Protein AF-A0A4Q4Z987-F1 (afdb_monomer_lite)

Organism: NCBI:txid2497878

Structure (mmCIF, N/CA/C/O backbone):
data_AF-A0A4Q4Z987-F1
#
_entry.id   AF-A0A4Q4Z987-F1
#
loop_
_atom_site.group_PDB
_atom_site.id
_atom_site.type_symbol
_atom_site.label_atom_id
_atom_site.label_alt_id
_atom_site.label_comp_id
_atom_site.label_asym_id
_atom_site.label_entity_id
_atom_site.label_seq_id
_atom_site.pdbx_PDB_ins_code
_atom_site.Cartn_x
_atom_site.Cartn_y
_atom_site.Cartn_z
_atom_site.occupancy
_atom_site.B_iso_or_equiv
_atom_site.auth_seq_id
_atom_site.auth_comp_id
_atom_site.auth_asym_id
_atom_site.auth_atom_id
_atom_site.pdbx_PDB_model_num
ATOM 1 N N . MET A 1 1 ? -6.700 0.910 28.499 1.00 35.59 1 MET A N 1
ATOM 2 C CA . MET A 1 1 ? -6.555 2.108 27.651 1.00 35.59 1 MET A CA 1
ATOM 3 C C . MET A 1 1 ? -7.398 1.848 26.423 1.00 35.59 1 MET A C 1
ATOM 5 O O . MET A 1 1 ? -7.071 0.940 25.676 1.00 35.59 1 MET A O 1
ATOM 9 N N . ASP A 1 2 ? -8.542 2.516 26.329 1.00 41.78 2 ASP A N 1
ATOM 10 C CA . ASP A 1 2 ? -9.523 2.325 25.258 1.00 41.78 2 ASP A CA 1
ATOM 11 C C . ASP A 1 2 ? -9.190 3.341 24.159 1.00 41.78 2 ASP A C 1
ATOM 13 O O . ASP A 1 2 ? -9.422 4.538 24.320 1.00 41.78 2 ASP A O 1
ATOM 17 N N . GLN A 1 3 ? -8.491 2.893 23.115 1.00 49.78 3 GLN A N 1
ATOM 18 C CA . GLN A 1 3 ? -8.157 3.736 21.967 1.00 49.78 3 GLN A CA 1
ATOM 19 C C . GLN A 1 3 ? -9.444 3.933 21.154 1.00 49.78 3 GLN A C 1
ATOM 21 O O . GLN A 1 3 ? -10.105 2.932 20.854 1.00 49.78 3 GLN A O 1
ATOM 26 N N . PRO A 1 4 ? -9.840 5.171 20.801 1.00 49.34 4 PRO A N 1
ATOM 27 C CA . PRO A 1 4 ? -11.039 5.392 20.004 1.00 49.34 4 PRO A CA 1
ATOM 28 C C . PRO A 1 4 ? -10.982 4.552 18.726 1.00 49.34 4 PRO A C 1
ATOM 30 O O . PRO A 1 4 ? -10.024 4.614 17.951 1.00 49.34 4 PRO A O 1
ATOM 33 N N . ARG A 1 5 ? -12.020 3.731 18.526 1.00 57.09 5 ARG A N 1
ATOM 34 C CA . ARG A 1 5 ? -12.197 2.943 17.303 1.00 57.09 5 ARG A CA 1
ATOM 35 C C . ARG A 1 5 ? -12.131 3.901 16.112 1.00 57.09 5 ARG A C 1
ATOM 37 O O . ARG A 1 5 ? -12.940 4.821 16.033 1.00 57.09 5 ARG A O 1
ATOM 44 N N . GLY A 1 6 ? -11.161 3.692 15.225 1.00 64.19 6 GLY A N 1
ATOM 45 C CA . GLY A 1 6 ? -11.032 4.468 13.991 1.00 64.19 6 GLY A CA 1
ATOM 46 C C . GLY A 1 6 ? -9.925 5.527 13.971 1.00 64.19 6 GLY A C 1
ATOM 47 O O . GLY A 1 6 ? -9.789 6.200 12.954 1.00 64.19 6 GLY A O 1
ATOM 48 N N . GLU A 1 7 ? -9.110 5.687 15.021 1.00 82.50 7 GLU A N 1
ATOM 49 C CA . GLU A 1 7 ? -7.979 6.628 14.976 1.00 82.50 7 GLU A CA 1
ATOM 50 C C . GLU A 1 7 ? -6.653 5.938 14.613 1.00 82.50 7 GLU A C 1
ATOM 52 O O . GLU A 1 7 ? -6.272 4.921 15.195 1.00 82.50 7 GLU A O 1
ATOM 57 N N . ILE A 1 8 ? -5.939 6.497 13.630 1.00 89.50 8 ILE A N 1
ATOM 58 C CA . ILE A 1 8 ? -4.617 6.015 13.212 1.00 89.50 8 ILE A CA 1
ATOM 59 C C . ILE A 1 8 ? -3.571 6.602 14.176 1.00 89.50 8 ILE A C 1
ATOM 61 O O . ILE A 1 8 ? -3.519 7.825 14.311 1.00 89.50 8 ILE A O 1
ATOM 65 N N . PRO A 1 9 ? -2.705 5.787 14.809 1.00 92.19 9 PRO A N 1
ATOM 66 C CA . PRO A 1 9 ? -1.641 6.296 15.675 1.00 92.19 9 PRO A CA 1
ATOM 67 C C . PRO A 1 9 ? -0.711 7.298 14.966 1.00 92.19 9 PRO A C 1
ATOM 69 O O . PRO A 1 9 ? -0.409 7.153 13.780 1.00 92.19 9 PRO A O 1
ATOM 72 N N . LEU A 1 10 ? -0.217 8.310 15.688 1.00 92.00 10 LEU A N 1
ATOM 73 C CA . LEU A 1 10 ? 0.596 9.387 15.100 1.00 92.00 10 LEU A CA 1
ATOM 74 C C . LEU A 1 10 ? 1.916 8.892 14.490 1.00 92.00 10 LEU A C 1
ATOM 76 O O . LEU A 1 10 ? 2.336 9.381 13.442 1.00 92.00 10 LEU A O 1
ATOM 80 N N . ASP A 1 11 ? 2.563 7.906 15.109 1.00 93.50 11 ASP A N 1
ATOM 81 C CA . ASP A 1 11 ? 3.784 7.278 14.591 1.00 93.50 11 ASP A CA 1
ATOM 82 C C . ASP A 1 11 ? 3.520 6.535 13.269 1.00 93.50 11 ASP A C 1
ATOM 84 O O . ASP A 1 11 ? 4.326 6.576 12.335 1.00 93.50 11 ASP A O 1
ATOM 88 N N . VAL A 1 12 ? 2.346 5.911 13.156 1.00 95.25 12 VAL A N 1
ATOM 89 C CA . VAL A 1 12 ? 1.878 5.256 11.935 1.00 95.25 12 VAL A CA 1
ATOM 90 C C . VAL A 1 12 ? 1.591 6.290 10.849 1.00 95.25 12 VAL A C 1
ATOM 92 O O . VAL A 1 12 ? 2.023 6.104 9.712 1.00 95.25 12 VAL A O 1
ATOM 95 N N . MET A 1 13 ? 0.929 7.400 11.187 1.00 94.75 13 MET A N 1
ATOM 96 C CA . MET A 1 13 ? 0.704 8.501 10.246 1.00 94.75 13 MET A CA 1
ATOM 97 C C . MET A 1 13 ? 2.023 9.081 9.727 1.00 94.75 13 MET A C 1
ATOM 99 O O . MET A 1 13 ? 2.164 9.288 8.525 1.00 94.75 13 MET A O 1
ATOM 103 N N . ALA A 1 14 ? 3.012 9.288 10.601 1.00 96.12 14 ALA A N 1
ATOM 104 C CA . ALA A 1 14 ? 4.331 9.770 10.197 1.00 96.12 14 ALA A CA 1
ATOM 105 C C . ALA A 1 14 ? 5.008 8.811 9.204 1.00 96.12 14 ALA A C 1
ATOM 107 O O . ALA A 1 14 ? 5.587 9.249 8.208 1.00 96.12 14 ALA A O 1
ATOM 108 N N . ARG A 1 15 ? 4.884 7.498 9.428 1.00 96.19 15 ARG A N 1
ATOM 109 C CA . ARG A 1 15 ? 5.400 6.474 8.513 1.00 96.19 15 ARG A CA 1
ATOM 110 C C . ARG A 1 15 ? 4.693 6.492 7.157 1.00 96.19 15 ARG A C 1
ATOM 112 O O . ARG A 1 15 ? 5.363 6.411 6.131 1.00 96.19 15 ARG A O 1
ATOM 119 N N . PHE A 1 16 ? 3.370 6.635 7.142 1.00 97.25 16 PHE A N 1
ATOM 120 C CA . PHE A 1 16 ? 2.596 6.767 5.906 1.00 97.25 16 PHE A CA 1
ATOM 121 C C . PHE A 1 16 ? 3.016 8.000 5.106 1.00 97.25 16 PHE A C 1
ATOM 123 O O . PHE A 1 16 ? 3.330 7.879 3.925 1.00 97.25 16 PHE A O 1
ATOM 130 N N . THR A 1 17 ? 3.133 9.157 5.759 1.00 96.19 17 THR A N 1
ATOM 131 C CA . THR A 1 17 ? 3.625 10.388 5.127 1.00 96.19 17 THR A CA 1
ATOM 132 C C . THR A 1 17 ? 5.032 10.207 4.562 1.00 96.19 17 THR A C 1
ATOM 134 O O . THR A 1 17 ? 5.310 10.643 3.448 1.00 96.19 17 THR A O 1
ATOM 137 N N . ALA A 1 18 ? 5.925 9.530 5.288 1.00 97.50 18 ALA A N 1
ATOM 138 C CA . ALA A 1 18 ? 7.277 9.259 4.809 1.00 97.50 18 ALA A CA 1
ATOM 139 C C . ALA A 1 18 ? 7.293 8.326 3.586 1.00 97.50 18 ALA A C 1
ATOM 141 O O . ALA A 1 18 ? 8.109 8.521 2.689 1.00 97.50 18 ALA A O 1
ATOM 142 N N . ALA A 1 19 ? 6.408 7.329 3.531 1.00 97.12 19 ALA A N 1
ATOM 143 C CA . ALA A 1 19 ? 6.264 6.458 2.368 1.00 97.12 19 ALA A CA 1
ATOM 144 C C . ALA A 1 19 ? 5.750 7.235 1.146 1.00 97.12 19 ALA A C 1
ATOM 146 O O . ALA A 1 19 ? 6.346 7.171 0.072 1.00 97.12 19 ALA A O 1
ATOM 147 N N . GLU A 1 20 ? 4.705 8.041 1.326 1.00 95.56 20 GLU A N 1
ATOM 148 C CA . GLU A 1 20 ? 4.145 8.905 0.283 1.00 95.56 20 GLU A CA 1
ATOM 149 C C . GLU A 1 20 ? 5.177 9.918 -0.241 1.00 95.56 20 GLU A C 1
ATOM 151 O O . GLU A 1 20 ? 5.332 10.079 -1.451 1.00 95.56 20 GLU A O 1
ATOM 156 N N . ALA A 1 21 ? 5.972 10.515 0.653 1.00 95.88 21 ALA A N 1
ATOM 157 C CA . ALA A 1 21 ? 7.055 11.430 0.298 1.00 95.88 21 ALA A CA 1
ATOM 158 C C . ALA A 1 21 ? 8.184 10.771 -0.514 1.00 95.88 21 ALA A C 1
ATOM 160 O O . ALA A 1 21 ? 8.909 11.476 -1.212 1.00 95.88 21 ALA A O 1
ATOM 161 N N . ARG A 1 22 ? 8.341 9.441 -0.457 1.00 95.12 22 ARG A N 1
ATOM 162 C CA . ARG A 1 22 ? 9.266 8.708 -1.340 1.00 95.12 22 ARG A CA 1
ATOM 163 C C . ARG A 1 22 ? 8.647 8.430 -2.706 1.00 95.12 22 ARG A C 1
ATOM 165 O O . ARG A 1 22 ? 9.355 8.496 -3.704 1.00 95.12 22 ARG A O 1
ATOM 172 N N . LEU A 1 23 ? 7.351 8.117 -2.753 1.00 93.44 23 LEU A N 1
ATOM 173 C CA . LEU A 1 23 ? 6.675 7.719 -3.989 1.00 93.44 23 LEU A CA 1
ATOM 174 C C . LEU A 1 23 ? 6.305 8.916 -4.868 1.00 93.44 23 LEU A C 1
ATOM 176 O O . LEU A 1 23 ? 6.573 8.891 -6.064 1.00 93.44 23 LEU A O 1
ATOM 180 N N . TYR A 1 24 ? 5.714 9.975 -4.313 1.00 93.31 24 TYR A N 1
ATOM 181 C CA . TYR A 1 24 ? 5.185 11.075 -5.127 1.00 93.31 24 TYR A CA 1
ATOM 182 C C . TYR A 1 24 ? 6.235 11.805 -5.974 1.00 93.31 24 TYR A C 1
ATOM 184 O O . TYR A 1 24 ? 5.935 12.080 -7.134 1.00 93.31 24 TYR A O 1
ATOM 192 N N . PRO A 1 25 ? 7.470 12.066 -5.505 1.00 94.50 25 PRO A N 1
ATOM 193 C CA . PRO A 1 25 ? 8.492 12.682 -6.352 1.00 94.50 25 PRO A CA 1
ATOM 194 C C . PRO A 1 25 ? 8.879 11.838 -7.573 1.00 94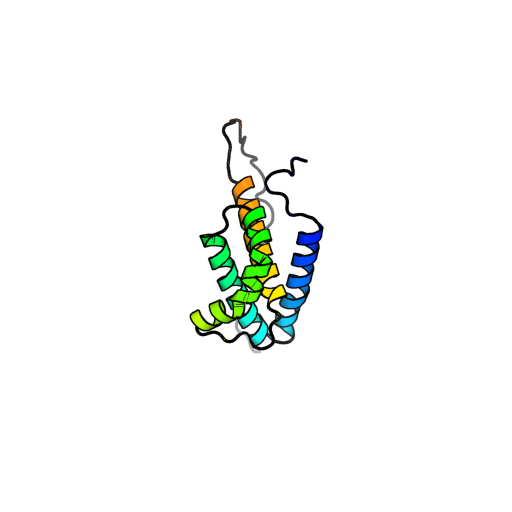.50 25 PRO A C 1
ATOM 196 O O . PRO A 1 25 ? 9.342 12.392 -8.573 1.00 94.50 25 PRO A O 1
ATOM 199 N N . MET A 1 26 ? 8.664 10.514 -7.533 1.00 94.31 26 MET A N 1
ATOM 200 C CA . MET A 1 26 ? 8.969 9.638 -8.667 1.00 94.31 26 MET A CA 1
ATOM 201 C C . MET A 1 26 ? 8.163 10.016 -9.907 1.00 94.31 26 MET A C 1
ATOM 203 O O . MET A 1 26 ? 8.665 9.840 -11.006 1.00 94.31 26 MET A O 1
ATOM 207 N N . VAL A 1 27 ? 6.978 10.620 -9.768 1.00 94.94 27 VAL A N 1
ATOM 208 C CA . VAL A 1 27 ? 6.189 11.071 -10.927 1.00 94.94 27 VAL A CA 1
ATOM 209 C C . VAL A 1 27 ? 6.978 12.002 -11.857 1.00 94.94 27 VAL A C 1
ATOM 211 O O . VAL A 1 27 ? 6.748 11.996 -13.062 1.00 94.94 27 VAL A O 1
ATOM 214 N N . MET A 1 28 ? 7.922 12.775 -11.308 1.00 96.06 28 MET A N 1
ATOM 215 C CA . MET A 1 28 ? 8.752 13.714 -12.067 1.00 96.06 28 MET A CA 1
ATOM 216 C C . MET A 1 28 ? 10.108 13.124 -12.469 1.00 96.06 28 MET A C 1
ATOM 218 O O . MET A 1 28 ? 10.653 13.512 -13.497 1.00 96.06 28 MET A O 1
ATOM 222 N N . MET A 1 29 ? 10.664 12.219 -11.657 1.00 95.12 29 MET A N 1
ATOM 223 C CA . MET A 1 29 ? 12.033 11.707 -11.827 1.00 95.12 29 MET A CA 1
ATOM 224 C C . MET A 1 29 ? 12.096 10.354 -12.543 1.00 95.12 29 MET A C 1
ATOM 226 O O . MET A 1 29 ? 13.045 10.087 -13.273 1.00 95.12 29 MET A O 1
ATOM 230 N N . ASP A 1 30 ? 11.096 9.506 -12.320 1.00 94.75 30 ASP A N 1
ATOM 231 C CA . ASP A 1 30 ? 10.953 8.170 -12.895 1.00 94.75 30 ASP A CA 1
ATOM 232 C C . ASP A 1 30 ? 9.455 7.818 -13.035 1.00 94.75 30 ASP A C 1
ATOM 234 O O . ASP A 1 30 ? 8.884 7.105 -12.198 1.00 94.75 30 ASP A O 1
ATOM 238 N N . PRO A 1 31 ? 8.780 8.329 -14.082 1.00 94.38 31 PRO A N 1
ATOM 239 C CA . PRO A 1 31 ? 7.347 8.109 -14.274 1.00 94.38 31 PRO A CA 1
ATOM 240 C C . PRO A 1 31 ? 6.978 6.630 -14.448 1.00 94.38 31 PRO A C 1
ATOM 242 O O . PRO A 1 31 ? 5.891 6.214 -14.046 1.00 94.38 31 PRO A O 1
ATOM 245 N N . VAL A 1 32 ? 7.878 5.825 -15.024 1.00 94.69 32 VAL A N 1
ATOM 246 C CA . VAL A 1 32 ? 7.662 4.385 -15.233 1.00 94.69 32 VAL A CA 1
ATOM 247 C C . VAL A 1 32 ? 7.739 3.645 -13.899 1.00 94.69 32 VAL A C 1
ATOM 249 O O . VAL A 1 32 ? 6.847 2.854 -13.584 1.00 94.69 32 VAL A O 1
ATOM 252 N N . GLY A 1 33 ? 8.745 3.944 -13.074 1.00 94.69 33 GLY A N 1
ATOM 253 C CA . GLY A 1 33 ? 8.836 3.424 -11.713 1.00 94.69 33 GLY A CA 1
ATOM 254 C C . GLY A 1 33 ? 7.662 3.867 -10.842 1.00 94.69 33 GLY A C 1
ATOM 255 O O . GLY A 1 33 ? 7.135 3.062 -10.075 1.00 94.69 33 GLY A O 1
ATOM 256 N N . TYR A 1 34 ? 7.189 5.108 -10.994 1.00 96.25 34 TYR A N 1
ATOM 257 C CA . TYR A 1 34 ? 5.988 5.585 -10.306 1.00 96.25 34 TYR A CA 1
ATOM 258 C C . TYR A 1 34 ? 4.737 4.808 -10.730 1.00 96.25 34 TYR A C 1
ATOM 260 O O . TYR A 1 34 ? 3.960 4.369 -9.879 1.00 96.25 34 TYR A O 1
ATOM 268 N N . GLN A 1 35 ? 4.553 4.570 -12.031 1.00 96.44 35 GLN A N 1
ATOM 269 C CA . GLN A 1 35 ? 3.449 3.752 -12.525 1.00 96.44 35 GLN A CA 1
ATOM 270 C C . GLN A 1 35 ? 3.505 2.341 -11.926 1.00 96.44 35 GLN A C 1
ATOM 272 O O . GLN A 1 35 ? 2.503 1.871 -11.388 1.00 96.44 35 GLN A O 1
ATOM 277 N N . LEU A 1 36 ? 4.672 1.693 -11.925 1.00 96.69 36 LEU A N 1
ATOM 278 C CA . LEU A 1 36 ? 4.845 0.387 -11.287 1.00 96.69 36 LEU A CA 1
ATOM 279 C C . LEU A 1 36 ? 4.508 0.438 -9.787 1.00 96.69 36 LEU A C 1
ATOM 281 O O . LEU A 1 36 ? 3.757 -0.406 -9.296 1.00 96.69 36 LEU A O 1
ATOM 285 N N . ALA A 1 37 ? 5.001 1.447 -9.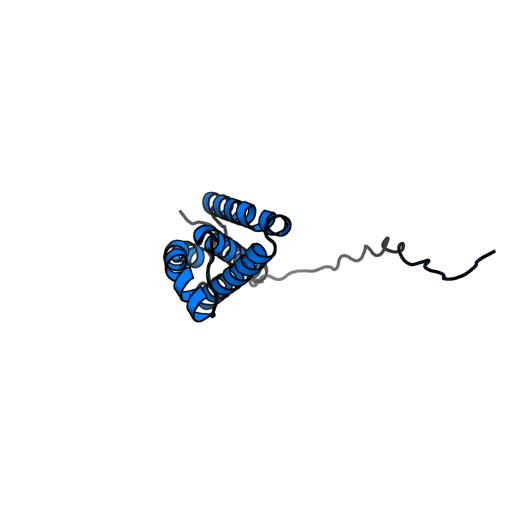067 1.00 96.94 37 ALA A N 1
ATOM 286 C CA . ALA A 1 37 ? 4.718 1.620 -7.648 1.00 96.94 37 ALA A CA 1
ATOM 287 C C . ALA A 1 37 ? 3.215 1.760 -7.377 1.00 96.94 37 ALA A C 1
ATOM 289 O O . ALA A 1 37 ? 2.699 1.113 -6.471 1.00 96.94 37 ALA A O 1
ATOM 290 N N . THR A 1 38 ? 2.488 2.541 -8.181 1.00 97.38 38 THR A N 1
ATOM 291 C CA . THR A 1 38 ? 1.032 2.699 -8.017 1.00 97.38 38 THR A CA 1
ATOM 292 C C . THR A 1 38 ? 0.266 1.401 -8.289 1.00 97.38 38 THR A C 1
ATOM 294 O O . THR A 1 38 ? -0.679 1.094 -7.561 1.00 97.38 38 THR A O 1
ATOM 297 N N . VAL A 1 39 ? 0.701 0.591 -9.262 1.00 97.81 39 VAL A N 1
ATOM 298 C CA . VAL A 1 39 ? 0.127 -0.742 -9.515 1.00 97.81 39 VAL A CA 1
ATOM 299 C C . VAL A 1 39 ? 0.354 -1.667 -8.316 1.00 97.81 39 VAL A C 1
ATOM 301 O O . VAL A 1 39 ? -0.593 -2.303 -7.850 1.00 97.81 39 VAL A O 1
ATOM 304 N N . LEU A 1 40 ? 1.570 -1.704 -7.765 1.00 98.06 40 LEU A N 1
ATOM 305 C CA . LEU A 1 40 ? 1.890 -2.515 -6.585 1.00 98.06 40 LEU A CA 1
ATOM 306 C C . LEU A 1 40 ? 1.131 -2.043 -5.335 1.00 98.06 40 LEU A C 1
ATOM 308 O O . LEU A 1 40 ? 0.606 -2.866 -4.586 1.00 98.06 40 LEU A O 1
ATOM 312 N N . VAL A 1 41 ? 0.996 -0.729 -5.131 1.00 98.25 41 VAL A N 1
ATOM 313 C CA . VAL A 1 41 ? 0.159 -0.160 -4.062 1.00 98.25 41 VAL A CA 1
ATOM 314 C C . VAL A 1 41 ? -1.292 -0.612 -4.227 1.00 98.25 41 VAL A C 1
ATOM 316 O O . VAL A 1 41 ? -1.910 -1.046 -3.256 1.00 98.25 41 VAL A O 1
ATOM 319 N N . GLY A 1 42 ? -1.832 -0.569 -5.448 1.00 98.00 42 GLY A N 1
ATOM 320 C CA . GLY A 1 42 ? -3.181 -1.048 -5.749 1.00 98.00 42 GLY A CA 1
ATOM 321 C C . GLY A 1 42 ? -3.362 -2.542 -5.468 1.00 98.00 42 GLY A C 1
ATOM 322 O O . GLY A 1 42 ? -4.376 -2.946 -4.896 1.00 98.00 42 GLY A O 1
ATOM 323 N N . LEU A 1 43 ? -2.362 -3.358 -5.806 1.00 98.12 43 LEU A N 1
ATOM 324 C CA . LEU A 1 43 ? -2.346 -4.794 -5.534 1.00 98.12 43 LEU A CA 1
ATOM 325 C C . LEU A 1 43 ? -2.402 -5.089 -4.028 1.00 98.12 43 LEU A C 1
ATOM 327 O O . LEU A 1 43 ? -3.271 -5.840 -3.579 1.00 98.12 43 LEU A O 1
ATOM 331 N N . VAL A 1 44 ? -1.530 -4.455 -3.239 1.00 98.31 44 VAL A N 1
ATOM 332 C CA . VAL A 1 44 ? -1.511 -4.615 -1.775 1.00 98.31 44 VAL A CA 1
ATOM 333 C C . VAL A 1 44 ? -2.787 -4.060 -1.148 1.00 98.31 44 VAL A C 1
ATOM 335 O O . VAL A 1 44 ? -3.355 -4.683 -0.254 1.00 98.31 44 VAL A O 1
ATOM 338 N N . ALA A 1 45 ? -3.295 -2.925 -1.630 1.00 98.19 45 ALA A N 1
ATOM 339 C CA . ALA A 1 45 ? -4.545 -2.358 -1.139 1.00 98.19 45 ALA A CA 1
ATOM 340 C C . ALA A 1 45 ? -5.728 -3.306 -1.380 1.00 98.19 45 ALA A C 1
ATOM 342 O O . ALA A 1 45 ? -6.569 -3.467 -0.501 1.00 98.19 45 ALA A O 1
ATOM 343 N N . ASN A 1 46 ? -5.782 -3.988 -2.527 1.00 97.94 46 ASN A N 1
ATOM 344 C CA . ASN A 1 46 ? -6.798 -5.008 -2.789 1.00 97.94 46 ASN A CA 1
ATOM 345 C C . ASN A 1 46 ? -6.685 -6.202 -1.833 1.00 97.94 46 ASN A C 1
ATOM 347 O O . ASN A 1 46 ? -7.704 -6.691 -1.347 1.00 97.94 46 ASN A O 1
ATOM 351 N N . GLU A 1 47 ? -5.468 -6.643 -1.521 1.00 97.00 47 GLU A N 1
ATOM 352 C CA . GLU A 1 47 ? -5.235 -7.688 -0.521 1.00 97.00 47 GLU A CA 1
ATOM 353 C C . GLU A 1 47 ? -5.693 -7.255 0.878 1.00 97.00 47 GLU A C 1
ATOM 355 O O . GLU A 1 47 ? -6.379 -8.008 1.573 1.00 97.00 47 GLU A O 1
ATOM 360 N N . LEU A 1 48 ? -5.399 -6.016 1.270 1.00 97.88 48 LEU A N 1
ATOM 361 C CA . LEU A 1 48 ? -5.874 -5.436 2.523 1.00 97.88 48 LEU A CA 1
ATOM 362 C C . LEU A 1 48 ? -7.402 -5.298 2.550 1.00 97.88 48 LEU A C 1
ATOM 364 O O . LEU A 1 48 ? -8.022 -5.618 3.557 1.00 97.88 48 LEU A O 1
ATOM 368 N N . ARG A 1 49 ? -8.048 -4.881 1.455 1.00 97.62 49 ARG A N 1
ATOM 369 C CA . ARG A 1 49 ? -9.518 -4.778 1.384 1.00 97.62 49 ARG A CA 1
ATOM 370 C C . ARG A 1 49 ? -10.211 -6.123 1.582 1.00 97.62 49 ARG A C 1
ATOM 372 O O . ARG A 1 49 ? -11.255 -6.162 2.222 1.00 97.62 49 ARG A O 1
ATOM 379 N N . ARG A 1 50 ? -9.640 -7.210 1.053 1.00 96.31 50 ARG A N 1
ATOM 380 C CA . ARG A 1 50 ? -10.204 -8.564 1.192 1.00 96.31 50 ARG A CA 1
ATOM 381 C C . ARG A 1 50 ? -10.117 -9.108 2.615 1.00 96.31 50 ARG A C 1
ATOM 383 O O . ARG A 1 50 ? -10.987 -9.871 3.014 1.00 96.31 50 ARG A O 1
ATOM 390 N N . ASN A 1 51 ? -9.083 -8.727 3.363 1.00 94.62 51 ASN A N 1
ATOM 391 C CA . ASN A 1 51 ? -8.712 -9.419 4.599 1.00 94.62 51 ASN A CA 1
ATOM 392 C C . ASN A 1 51 ? -8.719 -8.534 5.856 1.00 94.62 51 ASN A C 1
ATOM 394 O O . ASN A 1 51 ? -8.652 -9.060 6.961 1.00 94.62 51 ASN A O 1
ATOM 398 N N . CYS A 1 52 ? -8.780 -7.208 5.716 1.00 95.31 52 CYS A N 1
ATOM 399 C CA . CYS A 1 52 ? -8.702 -6.263 6.829 1.00 95.31 52 CYS A CA 1
ATOM 400 C C . CYS A 1 52 ? -9.972 -5.401 6.888 1.00 95.31 52 CYS A C 1
ATOM 402 O O . CYS A 1 52 ? -10.208 -4.531 6.035 1.00 95.31 52 CYS A O 1
ATOM 404 N N . MET A 1 53 ? -10.785 -5.647 7.919 1.00 93.38 53 MET A N 1
ATOM 405 C CA . MET A 1 53 ? -12.054 -4.947 8.160 1.00 93.38 53 MET A CA 1
ATOM 406 C C . MET A 1 53 ? -11.923 -3.762 9.126 1.00 93.38 53 MET A C 1
ATOM 408 O O . MET A 1 53 ? -12.854 -2.974 9.245 1.00 93.38 53 MET A O 1
ATOM 412 N N . ASP A 1 54 ? -10.769 -3.605 9.775 1.00 93.88 54 ASP A N 1
ATOM 413 C CA . ASP A 1 54 ? -10.476 -2.530 10.721 1.00 93.88 54 ASP A CA 1
ATOM 414 C C . ASP A 1 54 ? -9.007 -2.084 10.632 1.00 93.88 54 ASP A C 1
ATOM 416 O O .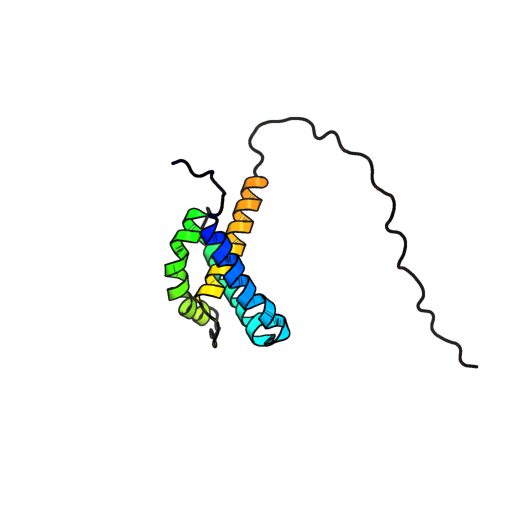 ASP A 1 54 ? -8.166 -2.748 10.016 1.00 93.88 54 ASP A O 1
ATOM 420 N N . ILE A 1 55 ? -8.715 -0.918 11.219 1.00 94.56 55 ILE A N 1
ATOM 421 C CA . ILE A 1 55 ? -7.390 -0.284 11.170 1.00 94.56 55 ILE A CA 1
ATOM 422 C C . ILE A 1 55 ? -6.346 -1.163 11.860 1.00 94.56 55 ILE A C 1
ATOM 424 O O . ILE A 1 55 ? -5.264 -1.347 11.314 1.00 94.56 55 ILE A O 1
ATOM 428 N N . THR A 1 56 ? -6.662 -1.737 13.021 1.00 94.69 56 THR A N 1
ATOM 429 C CA . THR A 1 56 ? -5.730 -2.576 13.787 1.00 94.69 56 THR A CA 1
ATOM 430 C C . THR A 1 56 ? -5.210 -3.735 12.940 1.00 94.69 56 THR A C 1
ATOM 432 O O . THR A 1 56 ? -3.999 -3.905 12.804 1.00 94.69 56 THR A O 1
ATOM 435 N N . THR A 1 57 ? -6.110 -4.442 12.258 1.00 95.31 57 THR A N 1
ATOM 436 C CA . THR A 1 57 ? -5.773 -5.560 11.371 1.00 95.31 57 THR A CA 1
ATOM 437 C C . THR A 1 57 ? -4.898 -5.114 10.195 1.00 95.31 57 THR A C 1
ATOM 439 O O . THR A 1 57 ? -3.999 -5.844 9.777 1.00 95.31 57 THR A O 1
ATOM 442 N N . VAL A 1 58 ? -5.104 -3.908 9.647 1.00 96.81 58 VAL A N 1
ATOM 443 C CA . VAL A 1 58 ? -4.211 -3.354 8.607 1.00 96.81 58 VAL A CA 1
ATOM 444 C C . VAL A 1 58 ? -2.791 -3.179 9.151 1.00 96.81 58 VAL A C 1
ATOM 446 O O . VAL A 1 58 ? -1.822 -3.557 8.490 1.00 96.81 58 VAL A O 1
ATOM 449 N N . LEU A 1 59 ? -2.653 -2.624 10.357 1.00 96.00 59 LEU A N 1
ATOM 450 C CA . LEU A 1 59 ? -1.349 -2.325 10.950 1.00 96.00 59 LEU A CA 1
ATOM 451 C C . LEU A 1 59 ? -0.574 -3.588 11.338 1.00 96.00 59 LEU A C 1
ATOM 453 O O . LEU A 1 59 ? 0.640 -3.645 11.127 1.00 96.00 59 LEU A O 1
ATOM 457 N N . GLU A 1 60 ? -1.262 -4.610 11.845 1.00 96.06 60 GLU A N 1
ATOM 458 C CA . GLU A 1 60 ? -0.658 -5.892 12.224 1.00 96.06 60 GLU A CA 1
ATOM 459 C C . GLU A 1 60 ? -0.101 -6.656 11.014 1.00 96.06 60 GLU A C 1
ATOM 461 O O . GLU A 1 60 ? 0.984 -7.242 11.088 1.00 96.06 60 GLU A O 1
ATOM 466 N N . ARG A 1 61 ? -0.775 -6.582 9.858 1.00 95.94 61 ARG A N 1
ATOM 467 C CA . ARG A 1 61 ? -0.342 -7.275 8.631 1.00 95.94 61 ARG A CA 1
ATOM 468 C C . ARG A 1 61 ? 0.852 -6.637 7.930 1.00 95.94 61 ARG A C 1
ATOM 470 O O . ARG A 1 61 ? 1.425 -7.252 7.032 1.00 95.94 61 ARG A O 1
ATOM 477 N N . ARG A 1 62 ? 1.286 -5.439 8.336 1.00 96.31 62 ARG A N 1
ATOM 478 C CA . ARG A 1 62 ? 2.373 -4.702 7.670 1.00 96.31 62 ARG A CA 1
ATOM 479 C C . ARG A 1 62 ? 3.621 -5.558 7.439 1.00 96.31 62 ARG A C 1
ATOM 481 O O . ARG A 1 62 ? 4.145 -5.593 6.330 1.00 96.31 62 ARG A O 1
ATOM 488 N N . ARG A 1 63 ? 4.133 -6.222 8.483 1.00 96.31 63 ARG A N 1
ATOM 489 C CA . ARG A 1 63 ? 5.393 -6.987 8.392 1.00 96.31 63 ARG A CA 1
ATOM 490 C C . ARG A 1 63 ? 5.255 -8.190 7.459 1.00 96.31 63 ARG A C 1
ATOM 492 O O . ARG A 1 63 ? 6.153 -8.430 6.659 1.00 96.31 63 ARG A O 1
ATOM 499 N N . GLU A 1 64 ? 4.137 -8.905 7.559 1.00 97.00 64 GLU A N 1
ATOM 500 C CA . GLU A 1 64 ? 3.806 -10.030 6.679 1.00 97.00 64 GLU A CA 1
ATOM 501 C C . GLU A 1 64 ? 3.769 -9.572 5.215 1.00 97.00 64 GLU A C 1
ATOM 503 O O . GLU A 1 64 ? 4.431 -10.159 4.363 1.00 97.00 64 GLU A O 1
ATOM 508 N N . LEU A 1 65 ? 3.058 -8.478 4.928 1.00 97.19 65 LEU A N 1
ATOM 509 C CA . LEU A 1 65 ? 2.890 -7.968 3.568 1.00 97.19 65 LEU A CA 1
ATOM 510 C C . LEU A 1 65 ? 4.193 -7.463 2.949 1.00 97.19 65 LEU A C 1
ATOM 512 O O . LEU A 1 65 ? 4.385 -7.644 1.754 1.00 97.19 65 LEU A O 1
ATOM 516 N N . ILE A 1 66 ? 5.109 -6.888 3.736 1.00 97.81 66 ILE A N 1
ATOM 517 C CA . ILE A 1 66 ? 6.445 -6.519 3.235 1.00 97.81 66 ILE A CA 1
ATOM 518 C C . ILE A 1 66 ? 7.193 -7.760 2.739 1.00 97.81 66 ILE A C 1
ATOM 520 O O . ILE A 1 66 ? 7.791 -7.719 1.667 1.00 97.81 66 ILE A O 1
ATOM 524 N N . GLY A 1 67 ? 7.139 -8.862 3.495 1.00 96.50 67 GLY A N 1
ATOM 525 C CA . GLY A 1 67 ? 7.781 -10.120 3.111 1.00 96.50 67 GLY A CA 1
ATOM 526 C C . GLY A 1 67 ? 7.115 -10.797 1.912 1.00 96.50 67 GLY A C 1
ATOM 527 O O . GLY A 1 67 ? 7.807 -11.357 1.070 1.00 96.50 67 GLY A O 1
ATOM 528 N N . ARG A 1 68 ? 5.784 -10.706 1.810 1.00 96.12 68 ARG A N 1
ATOM 529 C CA . ARG A 1 68 ? 4.990 -11.338 0.743 1.00 96.12 68 ARG A CA 1
ATOM 530 C C . ARG A 1 68 ? 4.880 -10.517 -0.536 1.00 96.12 68 ARG A C 1
ATOM 532 O O . ARG A 1 68 ? 4.443 -11.042 -1.554 1.00 96.12 68 ARG A O 1
ATOM 539 N N . LEU A 1 69 ? 5.239 -9.235 -0.514 1.00 96.56 69 LEU A N 1
ATOM 540 C CA . LEU A 1 69 ? 5.080 -8.357 -1.672 1.00 96.56 69 LEU A CA 1
ATOM 541 C C . LEU A 1 69 ? 5.763 -8.887 -2.952 1.00 96.56 69 LEU A C 1
ATOM 543 O O . LEU A 1 69 ? 5.126 -8.810 -4.002 1.00 96.56 69 LEU A O 1
ATOM 547 N N . PRO A 1 70 ? 6.986 -9.457 -2.917 1.00 95.62 70 PRO A N 1
ATOM 548 C CA . PRO A 1 70 ? 7.593 -10.047 -4.110 1.00 95.62 70 PRO A CA 1
ATOM 549 C C . PRO A 1 70 ? 6.773 -11.199 -4.705 1.00 95.62 70 PRO A C 1
ATOM 551 O O . PRO A 1 70 ? 6.656 -11.287 -5.923 1.00 95.62 70 PRO A O 1
ATOM 554 N N . GLU A 1 71 ? 6.174 -12.043 -3.861 1.00 95.50 71 GLU A N 1
ATOM 555 C CA . GLU A 1 71 ? 5.310 -13.151 -4.290 1.00 95.50 71 GLU A CA 1
ATOM 556 C C . GLU A 1 71 ? 4.006 -12.619 -4.889 1.00 95.50 71 GLU A C 1
ATOM 558 O O . GLU A 1 71 ? 3.645 -12.992 -5.998 1.00 95.50 71 GLU A O 1
ATOM 563 N N . LEU A 1 72 ? 3.356 -11.661 -4.216 1.00 95.44 72 LEU A N 1
ATOM 564 C CA . LEU A 1 72 ? 2.150 -11.007 -4.730 1.00 95.44 72 LEU A CA 1
ATOM 565 C C . LEU A 1 72 ? 2.403 -10.353 -6.095 1.00 95.44 72 LEU A C 1
ATOM 567 O O . LEU A 1 72 ? 1.574 -10.458 -6.998 1.00 95.44 72 LEU A O 1
ATOM 571 N N . ALA A 1 73 ? 3.543 -9.677 -6.252 1.00 96.12 73 ALA A N 1
ATOM 572 C CA . ALA A 1 73 ? 3.942 -9.079 -7.518 1.00 96.12 73 ALA A CA 1
ATOM 573 C C . ALA A 1 73 ? 4.144 -10.152 -8.599 1.00 96.12 73 ALA A C 1
ATOM 575 O O . ALA A 1 73 ? 3.593 -10.012 -9.689 1.00 96.12 73 ALA A O 1
ATOM 576 N N . ALA A 1 74 ? 4.865 -11.233 -8.287 1.00 96.38 74 ALA A N 1
ATOM 577 C CA . ALA A 1 74 ? 5.109 -12.332 -9.217 1.00 96.38 74 ALA A CA 1
ATOM 578 C C . ALA A 1 74 ? 3.806 -13.013 -9.669 1.00 96.38 74 ALA A C 1
ATOM 580 O O . ALA A 1 74 ? 3.621 -13.226 -10.867 1.00 96.38 74 ALA A O 1
ATOM 581 N N . ASP A 1 75 ? 2.874 -13.264 -8.746 1.00 95.94 75 ASP A N 1
ATOM 582 C CA . ASP A 1 75 ? 1.547 -13.823 -9.041 1.00 95.94 75 ASP A CA 1
ATOM 583 C C . ASP A 1 75 ? 0.731 -12.913 -9.977 1.00 95.94 75 ASP A C 1
ATOM 585 O O . ASP A 1 75 ? -0.072 -13.386 -10.782 1.00 95.94 75 ASP A O 1
ATOM 589 N N . ALA A 1 76 ? 0.957 -11.598 -9.906 1.00 94.56 76 ALA A N 1
ATOM 590 C CA . ALA A 1 76 ? 0.359 -10.604 -10.795 1.00 94.56 76 ALA A CA 1
ATOM 591 C C . ALA A 1 76 ? 1.146 -10.387 -12.107 1.00 94.56 76 ALA A C 1
ATOM 593 O O . ALA A 1 76 ? 0.785 -9.511 -12.894 1.00 94.56 76 ALA A O 1
ATOM 594 N N . GLY A 1 77 ? 2.220 -11.148 -12.352 1.00 96.12 77 GLY A N 1
ATOM 595 C CA . GLY A 1 77 ? 3.088 -10.992 -13.524 1.00 96.12 77 GLY A CA 1
ATOM 596 C C . GLY A 1 77 ? 3.958 -9.729 -13.493 1.00 96.12 77 GLY A C 1
ATOM 597 O O . GLY A 1 77 ? 4.354 -9.227 -14.544 1.00 96.12 77 GLY A O 1
ATOM 598 N N . LEU A 1 78 ? 4.231 -9.190 -12.303 1.00 95.12 78 LEU A N 1
ATOM 599 C CA . LEU A 1 78 ? 5.002 -7.969 -12.083 1.00 95.12 78 LEU A CA 1
ATOM 600 C C . LEU A 1 78 ? 6.365 -8.272 -11.461 1.00 95.12 78 LEU A C 1
ATOM 602 O O . LEU A 1 78 ? 6.519 -9.166 -10.631 1.00 95.12 78 LEU A O 1
ATOM 606 N N . THR A 1 79 ? 7.341 -7.432 -11.791 1.00 91.75 79 THR A N 1
ATOM 607 C CA . THR A 1 79 ? 8.657 -7.426 -11.147 1.00 91.75 79 THR A CA 1
ATOM 608 C C . THR A 1 79 ? 8.792 -6.162 -10.309 1.00 91.75 79 THR A C 1
ATOM 610 O O . THR A 1 79 ? 8.548 -5.067 -10.803 1.00 91.75 79 THR A O 1
ATOM 613 N N . MET A 1 80 ? 9.217 -6.304 -9.053 1.00 88.56 80 MET A N 1
ATOM 614 C CA . MET A 1 80 ? 9.355 -5.203 -8.084 1.00 88.56 80 MET A CA 1
ATOM 615 C C . M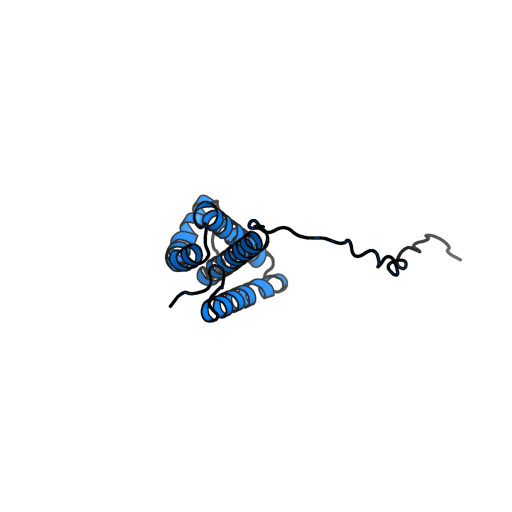ET A 1 80 ? 10.337 -4.093 -8.504 1.00 88.56 80 MET A C 1
ATOM 617 O O . MET A 1 80 ? 10.232 -2.960 -8.034 1.00 88.56 80 MET A O 1
ATOM 621 N N . GLY A 1 81 ? 11.309 -4.401 -9.368 1.00 86.25 81 GLY A N 1
ATOM 622 C CA . GLY A 1 81 ? 12.387 -3.473 -9.710 1.00 86.25 81 GLY A CA 1
ATOM 623 C C . GLY A 1 81 ? 13.196 -3.065 -8.472 1.00 86.25 81 GLY A C 1
ATOM 624 O O . GLY A 1 81 ? 13.444 -3.885 -7.591 1.00 86.25 81 GLY A O 1
ATOM 625 N N . ALA A 1 82 ? 13.593 -1.792 -8.398 1.00 87.25 82 ALA A N 1
ATOM 626 C CA . ALA A 1 82 ? 14.305 -1.216 -7.252 1.00 87.25 82 ALA A CA 1
ATOM 627 C C . ALA A 1 82 ? 13.366 -0.575 -6.207 1.00 87.25 82 ALA A C 1
ATOM 629 O O . ALA A 1 82 ? 13.815 0.211 -5.371 1.00 87.25 82 ALA A O 1
ATOM 630 N N . LEU A 1 83 ? 12.058 -0.858 -6.266 1.00 92.50 83 LEU A N 1
ATOM 631 C CA . LEU A 1 83 ? 11.088 -0.207 -5.393 1.00 92.50 83 LEU A CA 1
ATOM 632 C C . LEU A 1 83 ? 11.198 -0.709 -3.943 1.00 92.50 83 LEU A C 1
ATOM 634 O O . LEU A 1 83 ? 11.218 -1.920 -3.702 1.00 92.50 83 LEU A O 1
ATOM 638 N N . PRO A 1 84 ? 11.216 0.203 -2.957 1.00 93.81 84 PRO A N 1
ATOM 639 C CA . PRO A 1 84 ? 11.266 -0.168 -1.552 1.00 93.81 84 PRO A CA 1
ATOM 640 C C . PRO A 1 84 ? 9.926 -0.771 -1.098 1.00 93.81 84 PRO A C 1
ATOM 642 O O . PRO A 1 84 ? 8.891 -0.099 -1.089 1.00 93.81 84 PRO A O 1
ATOM 645 N N . ALA A 1 85 ? 9.950 -2.051 -0.711 1.00 95.88 85 ALA A N 1
ATOM 646 C CA . ALA A 1 85 ? 8.760 -2.813 -0.323 1.00 95.88 85 ALA A CA 1
ATOM 647 C C . ALA A 1 85 ? 8.003 -2.192 0.862 1.00 95.88 85 ALA A C 1
ATOM 649 O O . ALA A 1 85 ? 6.772 -2.191 0.885 1.00 95.88 85 ALA A O 1
ATOM 650 N N . ASP A 1 86 ? 8.731 -1.631 1.831 1.00 97.31 86 ASP A N 1
ATOM 651 C CA . ASP A 1 86 ? 8.154 -0.930 2.977 1.00 97.31 86 ASP A CA 1
ATOM 652 C C . ASP A 1 86 ? 7.321 0.276 2.536 1.00 97.31 86 ASP A C 1
ATOM 654 O O . ASP A 1 86 ? 6.198 0.429 3.006 1.00 97.31 86 ASP A O 1
ATOM 658 N N . ALA A 1 87 ? 7.814 1.081 1.589 1.00 97.06 87 ALA A N 1
ATOM 659 C CA . ALA A 1 87 ? 7.092 2.253 1.102 1.00 97.06 87 ALA A CA 1
ATOM 660 C C . ALA A 1 87 ? 5.806 1.875 0.353 1.00 97.06 87 ALA A C 1
ATOM 662 O O . ALA A 1 87 ? 4.775 2.516 0.543 1.00 97.06 87 ALA A O 1
ATOM 663 N N . VAL A 1 88 ? 5.841 0.813 -0.460 1.00 97.94 88 VAL A N 1
ATOM 664 C CA . VAL A 1 88 ? 4.651 0.306 -1.163 1.00 97.94 88 VAL A CA 1
ATOM 665 C C . VAL A 1 88 ? 3.595 -0.168 -0.162 1.00 97.94 88 VAL A C 1
ATOM 667 O O . VAL A 1 88 ? 2.430 0.225 -0.253 1.00 97.94 88 VAL A O 1
ATOM 670 N N . VAL A 1 89 ? 3.992 -0.980 0.821 1.00 98.31 89 VAL A N 1
ATOM 671 C CA . VAL A 1 89 ? 3.061 -1.514 1.826 1.00 98.31 89 VAL A CA 1
ATOM 672 C C . VAL A 1 89 ? 2.52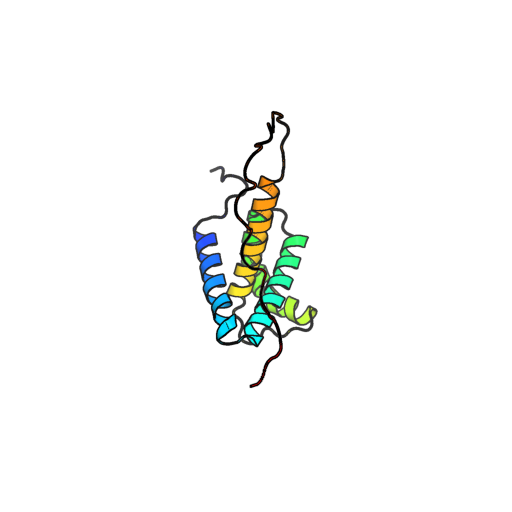9 -0.411 2.736 1.00 98.31 89 VAL A C 1
ATOM 674 O O . VAL A 1 89 ? 1.337 -0.408 3.044 1.00 98.31 89 VAL A O 1
ATOM 677 N N . ASP A 1 90 ? 3.363 0.543 3.147 1.00 98.44 90 ASP A N 1
ATOM 678 C CA . ASP A 1 90 ? 2.930 1.668 3.975 1.00 98.44 90 ASP A CA 1
ATOM 679 C C . ASP A 1 90 ? 1.972 2.595 3.212 1.00 98.44 90 ASP A C 1
ATOM 681 O O . ASP A 1 90 ? 0.950 2.984 3.772 1.00 98.44 90 ASP A O 1
ATOM 685 N N . ALA A 1 91 ? 2.209 2.876 1.926 1.00 98.31 91 ALA A N 1
ATOM 686 C CA . ALA A 1 91 ? 1.278 3.654 1.103 1.00 98.31 91 ALA A CA 1
ATOM 687 C C . ALA A 1 91 ? -0.066 2.930 0.885 1.00 98.31 91 ALA A C 1
ATOM 689 O O . ALA A 1 91 ? -1.132 3.544 0.977 1.00 98.31 91 ALA A O 1
ATOM 690 N N . ALA A 1 92 ? -0.042 1.613 0.660 1.00 98.44 92 ALA A N 1
ATOM 691 C CA . ALA A 1 92 ? -1.256 0.801 0.555 1.00 98.44 92 ALA A CA 1
ATOM 692 C C . ALA A 1 92 ? -2.028 0.732 1.883 1.00 98.44 92 ALA A C 1
ATOM 694 O O . ALA A 1 92 ? -3.257 0.828 1.903 1.00 98.44 92 ALA A O 1
ATOM 695 N N . SER A 1 93 ? -1.306 0.626 3.001 1.00 98.31 93 SER A N 1
ATOM 696 C CA . SER A 1 93 ? -1.880 0.667 4.348 1.00 98.31 93 SER A CA 1
ATOM 697 C C . SER A 1 93 ? -2.519 2.026 4.630 1.00 98.31 93 SER A C 1
ATOM 699 O O . SER A 1 93 ? -3.643 2.079 5.122 1.00 98.31 93 SER A O 1
ATOM 701 N N . ALA A 1 94 ? -1.860 3.123 4.245 1.00 97.81 94 ALA A N 1
ATOM 702 C CA . ALA A 1 94 ? -2.397 4.476 4.362 1.00 97.81 94 ALA A CA 1
ATOM 703 C C . ALA A 1 94 ? -3.708 4.636 3.584 1.00 97.81 94 ALA A C 1
ATOM 705 O O . ALA A 1 94 ? -4.692 5.151 4.122 1.00 97.81 94 ALA A O 1
ATOM 706 N N . LEU A 1 95 ? -3.742 4.148 2.338 1.00 97.62 95 LEU A N 1
ATOM 707 C CA . LEU A 1 95 ? -4.949 4.129 1.517 1.00 97.62 95 LEU A CA 1
ATOM 708 C C . LEU A 1 95 ? -6.078 3.362 2.215 1.00 97.62 95 LEU A C 1
ATOM 710 O O . LEU A 1 95 ? -7.167 3.911 2.385 1.00 97.62 95 LEU A O 1
ATOM 714 N N . ARG A 1 96 ? -5.816 2.135 2.682 1.00 97.75 96 ARG A N 1
ATOM 715 C CA . ARG A 1 96 ? -6.843 1.318 3.335 1.00 97.75 96 ARG A CA 1
ATOM 716 C C . ARG A 1 96 ? -7.341 1.934 4.643 1.00 97.75 96 ARG A C 1
ATOM 718 O O . ARG A 1 96 ? -8.545 1.949 4.883 1.00 97.75 96 ARG A O 1
ATOM 725 N N . CYS A 1 97 ? -6.452 2.470 5.476 1.00 96.38 97 CYS A N 1
ATOM 726 C CA . CYS A 1 97 ? -6.857 3.135 6.711 1.00 96.38 97 CYS A CA 1
ATOM 727 C C . CYS A 1 97 ? -7.745 4.355 6.425 1.00 96.38 97 CYS A C 1
ATOM 729 O O . CYS A 1 97 ? -8.758 4.530 7.096 1.00 96.38 97 CYS A O 1
ATOM 731 N N . ARG A 1 98 ? -7.436 5.162 5.397 1.00 95.31 98 ARG A N 1
ATOM 732 C CA . ARG A 1 98 ? -8.300 6.282 4.978 1.00 95.31 98 ARG A CA 1
ATOM 733 C C . ARG A 1 98 ? -9.686 5.813 4.531 1.00 95.31 98 ARG A C 1
ATOM 735 O O . ARG A 1 98 ? -10.674 6.438 4.901 1.00 95.31 98 ARG A O 1
ATOM 742 N N . GLU A 1 99 ? -9.777 4.710 3.789 1.00 95.62 99 GLU A N 1
ATOM 743 C CA . GLU A 1 99 ? -11.068 4.114 3.407 1.00 95.62 99 GLU A CA 1
ATOM 744 C C . GLU A 1 99 ? -11.900 3.704 4.624 1.00 95.62 99 GLU A C 1
ATOM 746 O O . GLU A 1 99 ? -13.091 3.998 4.673 1.00 95.62 99 GLU A O 1
ATOM 751 N N . LEU A 1 100 ? -11.273 3.054 5.608 1.00 94.56 100 LEU A N 1
ATOM 752 C CA . LEU A 1 100 ? -11.931 2.608 6.839 1.00 94.56 100 LEU A CA 1
ATOM 753 C C . LEU A 1 100 ? -12.429 3.793 7.675 1.00 94.56 100 LEU A C 1
ATOM 755 O O . LEU A 1 100 ? -13.590 3.814 8.075 1.00 94.56 100 LEU A O 1
ATOM 759 N N . VAL A 1 101 ? -11.598 4.827 7.847 1.00 91.94 101 VAL A N 1
ATOM 760 C CA . VAL A 1 101 ? -11.991 6.074 8.526 1.00 91.94 101 VAL A CA 1
ATOM 761 C C . VAL A 1 101 ? -13.177 6.737 7.821 1.00 91.94 101 VAL A C 1
ATOM 763 O O . VAL A 1 101 ? -14.092 7.234 8.476 1.00 91.94 101 VAL A O 1
ATOM 766 N N . CYS A 1 102 ? -13.183 6.765 6.486 1.00 90.31 102 CYS A N 1
ATOM 767 C CA . CYS A 1 102 ? -14.301 7.308 5.718 1.00 90.31 102 CYS A CA 1
ATOM 768 C C . CYS A 1 102 ? -15.570 6.456 5.862 1.00 90.31 102 CYS A C 1
ATOM 770 O O . CYS A 1 102 ? -16.651 7.017 6.016 1.00 90.31 102 CYS A O 1
ATOM 772 N N . ALA A 1 103 ? -15.456 5.127 5.851 1.00 87.31 103 ALA A N 1
ATOM 773 C CA . ALA A 1 103 ? -16.593 4.224 6.020 1.00 87.31 103 ALA A CA 1
ATOM 774 C C . ALA A 1 103 ? -17.241 4.360 7.408 1.00 87.31 103 ALA A C 1
ATOM 776 O O . ALA A 1 103 ? -18.468 4.413 7.503 1.00 87.31 103 ALA A O 1
ATOM 777 N N . ASP A 1 104 ? -16.438 4.504 8.466 1.00 81.12 104 ASP A N 1
ATOM 778 C CA . ASP A 1 104 ? -16.938 4.714 9.829 1.00 81.12 104 ASP A CA 1
ATOM 779 C C . ASP A 1 104 ? -17.688 6.045 9.969 1.00 81.12 104 ASP A C 1
ATOM 781 O O . ASP A 1 104 ? -18.753 6.095 10.586 1.00 81.12 104 ASP A O 1
ATOM 785 N N . LYS A 1 105 ? -17.197 7.115 9.327 1.00 75.31 105 LYS A N 1
ATOM 786 C CA . LYS A 1 105 ? -17.886 8.420 9.282 1.00 75.31 105 LYS A CA 1
ATOM 787 C C . LYS A 1 105 ? -19.218 8.372 8.528 1.00 75.31 105 LYS A C 1
ATOM 789 O O . LYS A 1 105 ? -20.099 9.182 8.800 1.00 75.31 105 LYS A O 1
ATOM 794 N N . VAL A 1 106 ? -19.358 7.448 7.578 1.00 69.56 106 VAL A N 1
ATOM 795 C CA . VAL A 1 106 ? -20.551 7.283 6.732 1.00 69.56 106 VAL A CA 1
ATOM 796 C C . VAL A 1 106 ? -21.521 6.250 7.311 1.00 69.56 106 VAL A C 1
ATOM 798 O O . VAL A 1 106 ? -22.563 6.021 6.714 1.00 69.56 106 VAL A O 1
ATOM 801 N N . ARG A 1 107 ? -21.253 5.639 8.475 1.00 57.66 107 ARG A N 1
ATOM 802 C CA . ARG A 1 107 ? -22.203 4.736 9.142 1.00 57.66 107 ARG A CA 1
ATOM 803 C C . ARG A 1 107 ? -23.158 5.538 10.044 1.00 57.66 107 ARG A C 1
ATOM 805 O O . ARG A 1 107 ? -22.824 5.750 11.210 1.00 57.66 107 ARG A O 1
ATOM 812 N N . PRO A 1 108 ? -24.348 5.978 9.577 1.00 45.00 108 PRO A N 1
ATOM 813 C CA . PRO A 1 108 ? -25.324 6.613 10.449 1.00 45.00 108 PRO A CA 1
ATOM 814 C C . PRO A 1 108 ? -25.845 5.573 11.444 1.00 45.00 108 PRO A C 1
ATOM 816 O O . PRO A 1 108 ? -26.610 4.674 11.100 1.00 45.00 108 PRO A O 1
ATOM 819 N N . GLY A 1 109 ? -25.419 5.674 12.698 1.00 46.56 109 GLY A N 1
ATOM 820 C CA . GLY A 1 109 ? -26.083 4.990 13.796 1.00 46.56 109 GLY A CA 1
ATOM 821 C C . GLY A 1 109 ? -27.293 5.803 14.238 1.00 46.56 109 GLY A C 1
ATOM 822 O O . GLY A 1 109 ? -27.118 6.852 14.839 1.00 46.56 109 GLY A O 1
ATOM 823 N N . ALA A 1 110 ? -28.498 5.315 13.942 1.00 49.09 110 ALA A N 1
ATOM 824 C CA . ALA A 1 110 ? -29.644 5.299 14.859 1.00 49.09 110 ALA A CA 1
ATOM 825 C C . ALA A 1 110 ? -29.846 6.496 15.827 1.00 49.09 110 ALA A C 1
ATOM 827 O O . ALA A 1 110 ? -30.126 6.292 17.006 1.00 49.09 110 ALA A O 1
ATOM 828 N N . ALA A 1 111 ? -29.781 7.732 15.335 1.00 41.56 111 ALA A N 1
ATOM 829 C CA . ALA A 1 111 ? -30.386 8.895 15.977 1.00 41.56 111 ALA A CA 1
ATOM 830 C C . ALA A 1 111 ? -30.746 9.922 14.898 1.00 41.56 111 ALA A C 1
ATOM 832 O O . ALA A 1 111 ? -29.884 10.489 14.231 1.00 41.56 111 ALA A O 1
ATOM 833 N N . ALA A 1 112 ? -32.048 10.096 14.694 1.00 47.41 112 ALA A N 1
ATOM 834 C CA . ALA A 1 112 ? -32.625 11.143 13.870 1.00 47.41 112 ALA A CA 1
ATOM 835 C C . ALA A 1 112 ? -32.297 12.534 14.442 1.00 47.41 112 ALA A C 1
ATOM 837 O O . ALA A 1 112 ? -32.297 12.695 15.661 1.00 47.41 112 ALA A O 1
ATOM 838 N N . LEU A 1 113 ? -32.105 13.536 13.578 1.00 48.09 113 LEU A N 1
ATOM 839 C CA . LEU A 1 113 ? -33.056 14.645 13.382 1.00 48.09 113 LEU A CA 1
ATOM 840 C C . LEU A 1 113 ? -32.461 15.745 12.480 1.00 48.09 113 LEU A C 1
ATOM 842 O O . LEU A 1 113 ? -31.321 16.165 12.646 1.00 48.09 113 LEU A O 1
ATOM 846 N N . ASP A 1 114 ? -33.301 16.181 11.540 1.00 40.47 114 ASP A N 1
ATOM 847 C CA . ASP A 1 114 ? -33.311 17.459 10.822 1.00 40.47 114 ASP A CA 1
ATOM 848 C C . ASP A 1 114 ? -32.079 17.878 10.010 1.00 40.47 114 ASP A C 1
ATOM 850 O O . ASP A 1 114 ? -31.322 18.778 10.371 1.00 40.47 114 ASP A O 1
ATOM 854 N N . ILE A 1 115 ? -32.001 17.365 8.776 1.00 41.12 115 ILE A N 1
ATOM 855 C CA . ILE A 1 115 ? -31.449 18.173 7.682 1.00 41.12 115 ILE A CA 1
ATOM 856 C C . ILE A 1 115 ? -32.532 19.177 7.275 1.00 41.12 115 ILE A C 1
ATOM 858 O O . ILE A 1 115 ? -33.304 18.955 6.342 1.00 41.12 115 ILE A O 1
ATOM 862 N N . ALA A 1 116 ? -32.575 20.308 7.979 1.00 42.19 116 ALA A N 1
ATOM 863 C CA . ALA A 1 116 ? -33.018 21.543 7.356 1.00 42.19 116 ALA A CA 1
ATOM 864 C C . ALA A 1 116 ? -32.007 21.873 6.250 1.00 42.19 116 ALA A C 1
ATOM 866 O O . ALA A 1 116 ? -30.821 22.080 6.506 1.00 42.19 116 ALA A O 1
ATOM 867 N N . ALA A 1 117 ? -32.475 21.853 5.006 1.00 39.47 117 ALA A N 1
ATOM 868 C CA . ALA A 1 117 ? -31.684 22.201 3.839 1.00 39.47 117 ALA A CA 1
ATOM 869 C C . ALA A 1 117 ? -31.093 23.617 3.980 1.00 39.47 117 ALA A C 1
ATOM 871 O O . ALA A 1 117 ? -31.858 24.566 4.163 1.00 39.47 117 ALA A O 1
ATOM 872 N N . PRO A 1 118 ? -29.774 23.823 3.810 1.00 40.84 118 PRO A N 1
ATOM 873 C CA . PRO A 1 118 ? -29.268 25.154 3.541 1.00 40.84 118 PRO A CA 1
ATOM 874 C C . PRO A 1 118 ? -29.488 25.474 2.059 1.00 40.84 118 PRO A C 1
ATOM 876 O O . PRO A 1 118 ? -28.670 25.180 1.188 1.00 40.84 118 PRO A O 1
ATOM 879 N N . SER A 1 119 ? -30.621 26.112 1.769 1.00 48.94 119 SER A N 1
ATOM 880 C CA . SER A 1 119 ? -30.754 26.967 0.596 1.00 48.94 119 SER A CA 1
ATOM 881 C C . SER A 1 119 ? -29.781 28.135 0.739 1.00 48.94 119 SER A C 1
ATOM 883 O O . SER A 1 119 ? -29.999 28.983 1.600 1.00 48.94 119 SER A O 1
ATOM 885 N N . THR A 1 120 ? -28.720 28.167 -0.069 1.00 46.66 12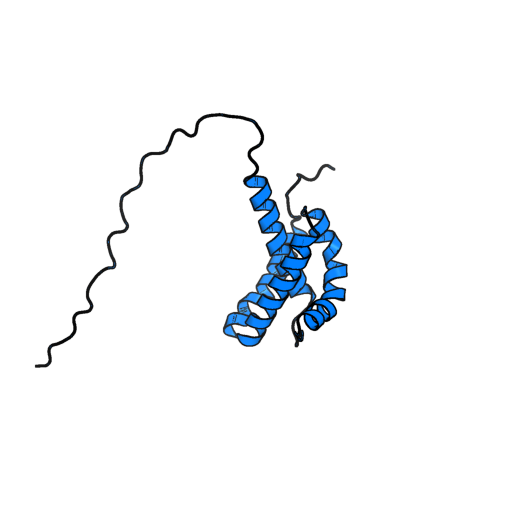0 THR A N 1
ATOM 886 C CA . THR A 1 120 ? -28.117 29.340 -0.744 1.00 46.66 120 THR A CA 1
ATOM 887 C C . THR A 1 120 ? -26.628 29.107 -0.986 1.00 46.66 120 THR A C 1
ATOM 889 O O . THR A 1 120 ? -25.860 29.012 -0.040 1.00 46.66 120 THR A O 1
ATOM 892 N N . LEU A 1 121 ? -26.236 29.039 -2.265 1.00 42.53 121 LEU A N 1
ATOM 893 C CA . LEU A 1 121 ? -25.000 29.602 -2.840 1.00 42.53 121 LEU A CA 1
ATOM 894 C C . LEU A 1 121 ? -24.908 29.218 -4.331 1.00 42.53 121 LEU A C 1
ATOM 896 O O . LEU A 1 121 ? -24.011 28.511 -4.774 1.00 42.53 121 LEU A O 1
ATOM 900 N N . THR A 1 122 ? -25.850 29.708 -5.138 1.00 47.69 122 THR A N 1
ATOM 901 C CA . THR A 1 122 ? -25.654 29.870 -6.587 1.00 47.69 122 THR A CA 1
ATOM 902 C C . THR A 1 122 ? -25.328 31.333 -6.847 1.00 47.69 122 THR A C 1
ATOM 904 O O . THR A 1 122 ? -26.202 32.146 -7.134 1.00 47.69 122 THR A O 1
ATOM 907 N N . LYS A 1 123 ? -24.054 31.694 -6.694 1.00 42.22 123 LYS A N 1
ATOM 908 C CA . LYS A 1 123 ? -23.486 32.908 -7.287 1.00 42.22 123 LYS A CA 1
ATOM 909 C C . LYS A 1 123 ? -21.985 32.717 -7.472 1.00 42.22 123 LYS A C 1
ATOM 911 O O . LYS A 1 123 ? -21.257 32.607 -6.494 1.00 42.22 123 LYS A O 1
ATOM 916 N N . GLY A 1 124 ? -21.550 32.716 -8.731 1.00 41.69 124 GLY A N 1
ATOM 917 C CA . GLY A 1 124 ? -20.152 32.956 -9.087 1.00 41.69 124 GLY A CA 1
ATOM 918 C C . GLY A 1 124 ? -19.372 31.757 -9.619 1.00 41.69 124 GLY A C 1
ATOM 919 O O . GLY A 1 124 ? -18.312 31.456 -9.089 1.00 41.69 124 GLY A O 1
ATOM 920 N N . TYR A 1 125 ? -19.845 31.111 -10.687 1.00 39.56 125 TYR A N 1
ATOM 921 C CA . TYR A 1 125 ? -18.942 30.419 -11.620 1.00 39.56 125 TYR A CA 1
ATOM 922 C C . TYR A 1 125 ? -19.444 30.557 -13.064 1.00 39.56 125 TYR A C 1
ATOM 924 O O . TYR A 1 125 ? -19.649 29.591 -13.787 1.00 39.56 125 TYR A O 1
ATOM 932 N N . GLU A 1 126 ? -19.660 31.804 -13.480 1.00 44.03 126 GLU A N 1
ATOM 933 C CA . GLU A 1 126 ? -19.693 32.182 -14.892 1.00 44.03 126 GLU A CA 1
ATOM 934 C C . GLU A 1 126 ? -18.499 33.100 -15.140 1.00 44.03 126 GLU A C 1
ATOM 936 O O . GLU A 1 126 ? -18.551 34.276 -14.800 1.00 44.03 126 GLU A O 1
ATOM 941 N N . SER A 1 127 ? -17.399 32.545 -15.650 1.00 44.94 127 SER A N 1
ATOM 942 C CA . SER A 1 127 ? -16.447 33.231 -16.536 1.00 44.94 127 SER A CA 1
ATOM 943 C C . SER A 1 127 ? -15.285 32.280 -16.828 1.00 44.94 127 SER A C 1
ATOM 945 O O . SER A 1 127 ? -14.402 32.126 -15.993 1.00 44.94 127 SER A O 1
ATOM 947 N N . CYS A 1 128 ? -15.368 31.569 -17.961 1.00 33.94 128 CYS A N 1
ATOM 948 C CA . CYS A 1 128 ? -14.255 31.027 -18.769 1.00 33.94 128 CYS A CA 1
ATOM 949 C C . CYS A 1 128 ? -14.822 30.175 -19.934 1.00 33.94 128 CYS A C 1
ATOM 951 O O . CYS A 1 128 ? -14.529 28.992 -20.083 1.00 33.94 128 CYS A O 1
ATOM 953 N N . ARG A 1 129 ? -15.692 30.780 -20.748 1.00 36.53 129 ARG A N 1
ATOM 954 C CA . ARG A 1 129 ? -16.108 30.367 -22.106 1.00 36.53 129 ARG A CA 1
ATOM 955 C C . ARG A 1 129 ? -16.436 31.692 -22.790 1.00 36.53 129 ARG A C 1
ATOM 957 O O . ARG A 1 129 ? -17.352 32.362 -22.347 1.00 36.53 129 ARG A O 1
ATOM 964 N N . GLU A 1 130 ? -15.554 32.299 -23.564 1.00 35.16 130 GLU A N 1
ATOM 965 C CA . GLU A 1 130 ? -15.156 32.066 -24.958 1.00 35.16 130 GLU A CA 1
ATOM 966 C C . GLU A 1 130 ? -14.015 33.088 -25.203 1.00 35.16 130 GLU A C 1
ATOM 968 O O . GLU A 1 130 ? -13.927 34.081 -24.489 1.00 35.16 130 GLU A O 1
ATOM 973 N N . VAL A 1 131 ? -13.047 32.920 -26.102 1.00 40.75 131 VAL A N 1
ATOM 974 C CA . VAL A 1 131 ? -13.217 32.981 -27.556 1.00 40.75 131 VAL A CA 1
ATOM 975 C C . VAL A 1 131 ? -12.033 32.264 -28.205 1.00 40.75 131 VAL A C 1
ATOM 977 O O . VAL A 1 131 ? -10.889 32.691 -28.076 1.00 40.75 131 VAL A O 1
ATOM 980 N N . ASN A 1 132 ? -12.318 31.208 -28.961 1.00 36.97 132 ASN A N 1
ATOM 981 C CA . ASN A 1 132 ? -11.465 30.780 -30.060 1.00 36.97 132 ASN A CA 1
ATOM 982 C C . ASN A 1 132 ? -12.263 31.074 -31.335 1.00 36.97 132 ASN A C 1
ATOM 984 O O . ASN A 1 132 ? -13.290 30.440 -31.572 1.00 36.97 132 ASN A O 1
ATOM 988 N N . ARG A 1 133 ? -11.855 32.084 -32.109 1.00 44.34 133 ARG A N 1
ATOM 989 C CA . ARG A 1 133 ? -12.389 32.330 -33.454 1.00 44.34 133 ARG A CA 1
ATOM 990 C C . ARG A 1 133 ? -11.231 32.226 -34.448 1.00 44.34 133 ARG A C 1
ATOM 992 O O . ARG A 1 133 ? -10.249 32.946 -34.274 1.00 44.34 133 ARG A O 1
ATOM 999 N N . PRO A 1 134 ? -11.320 31.354 -35.463 1.00 42.97 134 PRO A N 1
ATOM 1000 C CA . PRO A 1 134 ? -10.320 31.266 -36.510 1.00 42.97 134 PRO A CA 1
ATOM 1001 C C . PRO A 1 134 ? -10.583 32.326 -37.590 1.00 42.97 134 PRO A C 1
ATOM 1003 O O . PRO A 1 134 ? -11.731 32.555 -37.964 1.00 42.97 134 PRO A O 1
ATOM 1006 N N . GLY A 1 135 ? -9.504 32.894 -38.133 1.00 46.19 135 GLY A N 1
ATOM 1007 C CA . GLY A 1 135 ? -9.497 33.594 -39.420 1.00 46.19 135 GLY A CA 1
ATOM 1008 C C . GLY A 1 135 ? -9.585 35.118 -39.347 1.00 46.19 135 GLY A C 1
ATOM 1009 O O . GLY A 1 135 ? -10.647 35.661 -39.079 1.00 46.19 135 GLY A O 1
ATOM 1010 N N . GLU A 1 136 ? -8.471 35.789 -39.654 1.00 38.59 136 GLU A N 1
ATOM 1011 C CA . GLU A 1 136 ? -8.372 36.746 -40.769 1.00 38.59 136 GLU A CA 1
ATOM 1012 C C . GLU A 1 136 ? -6.902 37.176 -40.956 1.00 38.59 136 GLU A C 1
ATOM 1014 O O . GLU A 1 136 ? -6.296 37.800 -40.089 1.00 38.59 136 GLU A O 1
ATOM 1019 N N . CYS A 1 137 ? -6.321 36.801 -42.101 1.00 37.34 137 CYS A N 1
ATOM 1020 C CA . CYS A 1 137 ? -5.128 37.435 -42.657 1.00 37.34 137 CYS A CA 1
ATOM 1021 C C . CYS A 1 137 ? -5.556 38.710 -43.386 1.00 37.34 137 CYS A C 1
ATOM 1023 O O . CYS A 1 137 ? -6.369 38.624 -44.309 1.00 37.34 137 CYS A O 1
ATOM 1025 N N . LYS A 1 138 ? -4.940 39.842 -43.048 1.00 40.38 138 LYS A N 1
ATOM 1026 C CA . LYS A 1 138 ? -4.611 40.917 -43.990 1.00 40.38 138 LYS A CA 1
ATOM 1027 C C . LYS A 1 138 ? -3.256 41.497 -43.627 1.00 40.38 138 LYS A C 1
ATOM 1029 O O . LYS A 1 138 ? -3.022 41.688 -42.416 1.00 40.38 138 LYS A O 1
#

Secondary structure (DSSP, 8-state):
--PPTTPPPHHHHHHHHHHHHHHTTHHHH-HHHHHHHHHHHHHHHHHHHHH-SSHHHHHHTHHHHHHHHHHHHHHTT---TT--HHHHHHHHHHHHHHHHHHHHHT---S----------------------------

Radius of gyration: 22.18 Å; chains: 1; bounding box: 48×55×72 Å

pLDDT: mean 80.76, std 23.26, range [33.94, 98.44]

Foldseek 3Di:
DDDPFQDDDPVLVVLLVVLCVVQVCCVVVPVPLSVLLVVLLVLLLVVCVVFPLGLVSLVVCLVVQLVCSCVSQVVVVHHNPPPRSSSSSSNSSVVNSVVNSVVVVVDDPDDDDDPPDPPDDPDDDPDDDDDDDDDDDD

Sequence (138 aa):
MDQPRGEIPLDVMARFTAAEARLYPMVMMDPVGYQLATVLVGLVANELRRNCMDITTVLERRRELIGRLPELAADAGLTMGALPADAVVDAASALRCRELVCADKVRPGAAALDIAAPSTLTKGYESCREVNRPGECK